Protein AF-A0A9D9CV82-F1 (afdb_monomer_lite)

pLDDT: mean 88.64, std 10.29, range [50.56, 96.62]

Foldseek 3Di:
DPPCVPDPPPPDPPPVVVVVVDDLVNVLVCLVPDPPLVVLCVVCVLLQHRHSQLVSLLSQQVVQVVVCVVVVHDLQLDFTRQHDADCDTPAQAFNDFFPRSRACPVNLRVVLSSVVSVPDPDCSLVVVVVVCVVPVVDDVVSRRQDVPNCVGRSND

Sequence (156 aa):
MDHFEKYDFPNLPPAWKALETVTIGSLASLYKECTDVISKKNVARSFNIPKYTYLESWLESMRILRNACAHHARLWNKRIQIPSIPDYLPLSWIRNKSSRPEKIYSHLCYIAYIQQTLRVASPLKKQLKDLLNRYPAICTYSMGFTPNWEQEALWL

Secondary structure (DSSP, 8-state):
-TTTTT-SSSSS--HHHHHHTS-HHHHHHHHHH---HHHHHHHHHHTT-S-HHHHHHHHHHHHHHHHHHHTT---TT---PPPP--S--SSS--SS--S-TTSHHHHHHHHHHHHHHTT---THHHHHHHHHHH-TTS-GGGGTPPTTGGGSTTT-

Radius of gyration: 18.05 Å; chains: 1; bounding box: 40×36×55 Å

Structure (mmCIF, N/CA/C/O backbone):
data_AF-A0A9D9CV82-F1
#
_entry.id   AF-A0A9D9CV82-F1
#
loop_
_atom_site.group_PDB
_atom_site.id
_atom_site.type_symbol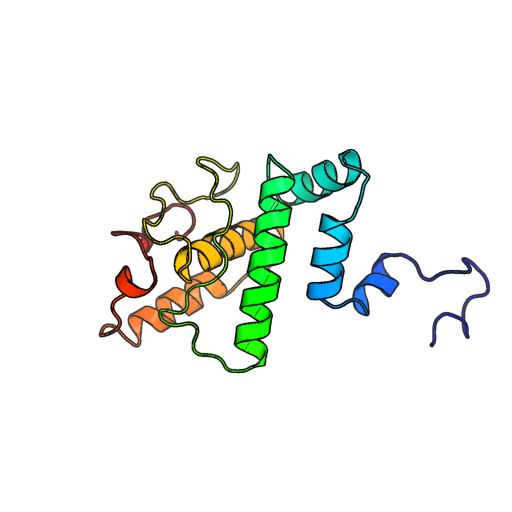
_atom_site.label_atom_id
_atom_site.label_alt_id
_atom_site.label_comp_id
_atom_site.label_asym_id
_atom_site.label_entity_id
_atom_site.label_seq_id
_atom_site.pdbx_PDB_ins_code
_atom_site.Cartn_x
_atom_site.Cartn_y
_atom_site.Cartn_z
_atom_site.occupancy
_atom_site.B_iso_or_equiv
_atom_site.auth_seq_id
_atom_site.auth_comp_id
_atom_site.auth_asym_id
_atom_site.auth_atom_id
_atom_site.pdbx_PDB_model_num
ATOM 1 N N . MET A 1 1 ? 5.167 -21.178 -24.371 1.00 52.69 1 MET A N 1
ATOM 2 C CA . MET A 1 1 ? 5.946 -21.773 -25.477 1.00 52.69 1 MET A CA 1
ATOM 3 C C . MET A 1 1 ? 5.416 -21.309 -26.838 1.00 52.69 1 MET A C 1
ATOM 5 O O . MET A 1 1 ? 6.212 -21.145 -27.743 1.00 52.69 1 MET A O 1
ATOM 9 N N . ASP A 1 2 ? 4.148 -20.906 -26.937 1.00 59.78 2 ASP A N 1
ATOM 10 C CA . ASP A 1 2 ? 3.429 -20.582 -28.187 1.00 59.78 2 ASP A CA 1
ATOM 11 C C . ASP A 1 2 ? 3.893 -19.349 -28.996 1.00 59.78 2 ASP A C 1
ATOM 13 O O . ASP A 1 2 ? 3.415 -19.131 -30.107 1.00 59.78 2 ASP A O 1
ATOM 17 N N . HIS A 1 3 ? 4.772 -18.485 -28.471 1.00 56.94 3 HIS A N 1
ATOM 18 C CA . HIS A 1 3 ? 5.230 -17.299 -29.217 1.00 56.94 3 HIS A CA 1
ATOM 19 C C . HIS A 1 3 ? 6.285 -17.654 -30.269 1.00 56.94 3 HIS A C 1
ATOM 21 O O . HIS A 1 3 ? 6.183 -17.199 -31.404 1.00 56.94 3 HIS A O 1
ATOM 27 N N . PHE A 1 4 ? 7.242 -18.506 -29.891 1.00 58.22 4 PHE A N 1
ATOM 28 C CA . PHE A 1 4 ? 8.337 -18.951 -30.755 1.00 58.22 4 PHE A CA 1
ATOM 29 C C . PHE A 1 4 ? 7.874 -19.914 -31.856 1.00 58.22 4 PHE A C 1
ATOM 31 O O . PHE A 1 4 ? 8.592 -20.121 -32.821 1.00 58.22 4 PHE A O 1
ATOM 38 N N . GLU A 1 5 ? 6.668 -20.475 -31.736 1.00 60.38 5 GLU A N 1
ATOM 39 C CA . GLU A 1 5 ? 6.062 -21.323 -32.771 1.00 60.38 5 GLU A CA 1
ATOM 40 C C . GLU A 1 5 ? 5.287 -20.527 -33.835 1.00 60.38 5 GLU A C 1
ATOM 42 O O . GLU A 1 5 ? 4.957 -21.073 -34.884 1.00 60.38 5 GLU A O 1
ATOM 47 N N . LYS A 1 6 ? 4.955 -19.251 -33.577 1.00 59.59 6 LYS A N 1
ATOM 48 C CA . LYS A 1 6 ? 4.078 -18.441 -34.450 1.00 59.59 6 LYS A CA 1
ATOM 49 C C . LYS A 1 6 ? 4.710 -17.169 -35.010 1.00 59.59 6 LYS A C 1
ATOM 51 O O . LYS A 1 6 ? 4.113 -16.571 -35.901 1.00 59.59 6 LYS A O 1
ATOM 56 N N . TYR A 1 7 ? 5.845 -16.717 -34.482 1.00 57.81 7 TYR A N 1
ATOM 57 C CA . TYR A 1 7 ? 6.448 -15.441 -34.867 1.00 57.81 7 TYR A CA 1
ATOM 58 C C . TYR A 1 7 ? 7.966 -15.572 -35.006 1.00 57.81 7 TYR A C 1
ATOM 60 O O . TYR A 1 7 ? 8.649 -15.839 -34.022 1.00 57.81 7 TYR A O 1
ATOM 68 N N . ASP A 1 8 ? 8.480 -15.300 -36.208 1.00 61.34 8 ASP A N 1
ATOM 69 C CA . ASP A 1 8 ? 9.923 -15.245 -36.497 1.00 61.34 8 ASP A CA 1
ATOM 70 C C . ASP A 1 8 ? 10.546 -13.875 -36.148 1.00 61.34 8 ASP A C 1
ATOM 72 O O . ASP A 1 8 ? 11.768 -13.724 -36.105 1.00 61.34 8 ASP A O 1
ATOM 76 N N . PHE A 1 9 ? 9.717 -12.849 -35.893 1.00 50.56 9 PHE A N 1
ATOM 77 C CA . PHE A 1 9 ? 10.167 -11.511 -35.500 1.00 50.56 9 PHE A CA 1
ATOM 78 C C . PHE A 1 9 ? 9.093 -10.739 -34.701 1.00 50.56 9 PHE A C 1
ATOM 80 O O . PHE A 1 9 ? 7.925 -10.750 -35.099 1.00 50.56 9 PHE A O 1
ATOM 87 N N . PRO A 1 10 ? 9.452 -9.994 -33.632 1.00 58.84 10 PRO A N 1
ATOM 88 C CA . PRO A 1 10 ? 10.754 -9.960 -32.959 1.00 58.84 10 PRO A CA 1
ATOM 89 C C . PRO A 1 10 ? 11.075 -11.281 -32.244 1.00 58.84 10 PRO A C 1
ATOM 91 O O . PRO A 1 10 ? 10.182 -11.979 -31.784 1.00 58.84 10 PRO A O 1
ATOM 94 N N . ASN A 1 11 ? 12.369 -11.585 -32.110 1.00 66.69 11 ASN A N 1
ATOM 95 C CA . ASN A 1 11 ? 12.879 -12.841 -31.536 1.00 66.69 11 ASN A CA 1
ATOM 96 C C . ASN A 1 11 ? 12.590 -13.008 -30.026 1.00 66.69 11 ASN A C 1
ATOM 98 O O . ASN A 1 11 ? 12.944 -14.008 -29.414 1.00 66.69 11 ASN A O 1
ATOM 102 N N . LEU A 1 12 ? 11.991 -12.002 -29.390 1.00 70.81 12 LEU A N 1
ATOM 103 C CA . LEU A 1 12 ? 11.539 -12.052 -28.008 1.00 70.81 12 LEU A CA 1
ATOM 104 C C . LEU A 1 12 ? 10.101 -11.543 -27.944 1.00 70.81 12 LEU A C 1
ATOM 106 O O . LEU A 1 12 ? 9.778 -10.554 -28.615 1.00 70.81 12 LEU A O 1
ATOM 110 N N . PRO A 1 13 ? 9.252 -12.152 -27.095 1.00 74.19 13 PRO A N 1
ATOM 111 C CA . PRO A 1 13 ? 7.912 -11.644 -26.886 1.00 74.19 13 PRO A CA 1
ATOM 112 C C . PRO A 1 13 ? 7.980 -10.205 -26.367 1.00 74.19 13 PRO A C 1
ATOM 114 O O . PRO A 1 13 ? 8.873 -9.864 -25.584 1.00 74.19 13 PRO A O 1
ATOM 117 N N . PRO A 1 14 ? 7.027 -9.346 -26.762 1.00 77.81 14 PRO A N 1
ATOM 118 C CA . PRO A 1 14 ? 6.965 -7.993 -26.241 1.00 77.81 14 PRO A CA 1
ATOM 119 C C . PRO A 1 14 ? 6.843 -8.029 -24.714 1.00 77.81 14 PRO A C 1
ATOM 121 O O . PRO A 1 14 ? 6.208 -8.926 -24.153 1.00 77.81 14 PRO A O 1
ATOM 124 N N . ALA A 1 15 ? 7.427 -7.032 -24.043 1.00 75.31 15 ALA A N 1
ATOM 125 C CA . ALA A 1 15 ? 7.568 -7.020 -22.586 1.00 75.31 15 ALA A CA 1
ATOM 126 C C . ALA A 1 15 ? 6.249 -7.294 -21.842 1.00 75.31 15 ALA A C 1
ATOM 128 O O . ALA A 1 15 ? 6.250 -8.016 -20.853 1.00 75.31 15 ALA A O 1
ATOM 129 N N . TRP A 1 16 ? 5.116 -6.794 -22.343 1.00 75.38 16 TRP A N 1
ATOM 130 C CA . TRP A 1 16 ? 3.800 -7.027 -21.743 1.00 75.38 16 TRP A CA 1
ATOM 131 C C . TRP A 1 16 ? 3.382 -8.507 -21.731 1.00 75.38 16 TRP A C 1
ATOM 133 O O . TRP A 1 16 ? 2.845 -8.955 -20.726 1.00 75.38 16 TRP A O 1
ATOM 143 N N . LYS A 1 17 ? 3.701 -9.290 -22.774 1.00 73.38 17 LYS A N 1
ATOM 144 C CA . LYS A 1 17 ? 3.444 -10.744 -22.803 1.00 73.38 17 LYS A CA 1
ATOM 145 C C . LYS A 1 17 ? 4.370 -11.499 -21.861 1.00 73.38 17 LYS A C 1
ATOM 147 O O . LYS A 1 17 ? 3.957 -12.453 -21.215 1.00 73.38 17 LYS A O 1
ATOM 152 N N . ALA A 1 18 ? 5.632 -11.081 -21.776 1.00 76.19 18 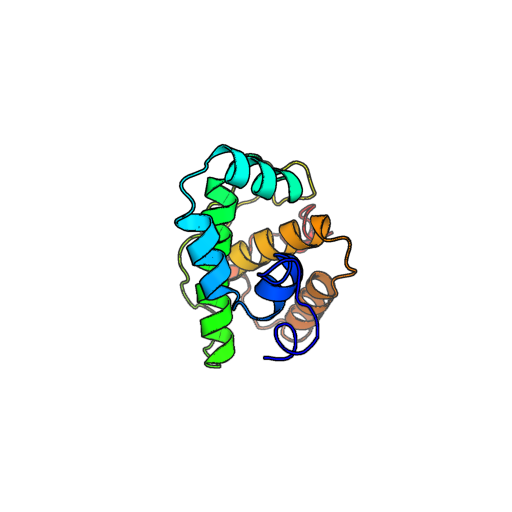ALA A N 1
ATOM 153 C CA . ALA A 1 18 ? 6.559 -11.676 -20.821 1.00 76.19 18 ALA A CA 1
ATOM 154 C C . ALA A 1 18 ? 6.079 -11.420 -19.383 1.00 76.19 18 ALA A C 1
ATOM 156 O O . ALA A 1 18 ? 6.027 -12.350 -18.582 1.00 76.19 18 ALA A O 1
ATOM 157 N N . LEU A 1 19 ? 5.641 -10.190 -19.087 1.00 79.25 19 LEU A N 1
ATOM 158 C CA . LEU A 1 19 ? 5.129 -9.777 -17.777 1.00 79.25 19 LEU A CA 1
ATOM 159 C C . LEU A 1 19 ? 3.912 -10.588 -17.308 1.00 79.25 19 LEU A C 1
ATOM 161 O O . LEU A 1 19 ? 3.784 -10.794 -16.106 1.00 79.25 19 LEU A O 1
ATOM 165 N N . GLU A 1 20 ? 3.074 -11.110 -18.211 1.00 76.75 20 GLU A N 1
ATOM 166 C CA . GLU A 1 20 ? 1.944 -11.989 -17.848 1.00 76.75 20 GLU A CA 1
ATOM 167 C C . GLU A 1 20 ? 2.388 -13.284 -17.151 1.00 76.75 20 GLU A C 1
ATOM 169 O O . GLU A 1 20 ? 1.651 -13.843 -16.341 1.00 76.75 20 GLU A O 1
ATOM 174 N N . THR A 1 21 ? 3.608 -13.750 -17.428 1.00 76.50 21 THR A N 1
ATOM 175 C CA . THR A 1 21 ? 4.169 -14.978 -16.838 1.00 76.50 21 THR A CA 1
ATOM 176 C C . THR A 1 21 ? 4.972 -14.723 -15.559 1.00 76.50 21 THR A C 1
ATOM 178 O O . THR A 1 21 ? 5.344 -15.662 -14.852 1.00 76.50 21 THR A O 1
ATOM 181 N N . VAL A 1 22 ? 5.248 -13.455 -15.238 1.00 81.81 22 VAL A N 1
ATOM 182 C CA . VAL A 1 22 ? 6.115 -13.063 -14.124 1.00 81.81 22 VAL A CA 1
ATOM 183 C C . VAL A 1 22 ? 5.299 -12.947 -12.837 1.00 81.81 22 VAL A C 1
ATOM 185 O O . VAL A 1 22 ? 4.264 -12.288 -12.775 1.00 81.81 22 VAL A O 1
ATOM 188 N N . THR A 1 23 ? 5.787 -13.557 -11.754 1.00 85.62 23 THR A N 1
ATOM 189 C CA . THR A 1 23 ? 5.130 -13.440 -10.444 1.00 85.62 23 THR A CA 1
ATOM 190 C C . THR A 1 23 ? 5.282 -12.031 -9.859 1.00 85.62 23 THR A C 1
ATOM 192 O O . THR A 1 23 ? 6.278 -11.349 -10.098 1.00 85.62 23 THR A O 1
ATOM 195 N N . ILE A 1 24 ? 4.361 -11.616 -8.981 1.00 83.50 24 ILE A N 1
ATOM 196 C CA . ILE A 1 24 ? 4.478 -10.344 -8.235 1.00 83.50 24 ILE A CA 1
ATOM 197 C C . ILE A 1 24 ? 5.813 -10.252 -7.472 1.00 83.50 24 ILE A C 1
ATOM 199 O O . ILE A 1 24 ? 6.397 -9.176 -7.374 1.00 83.50 24 ILE A O 1
ATOM 203 N N . GLY A 1 25 ? 6.321 -11.374 -6.950 1.00 86.44 25 GLY A N 1
ATOM 204 C CA . GLY A 1 25 ? 7.614 -11.405 -6.265 1.00 86.44 25 GLY A CA 1
ATOM 205 C C . GLY A 1 25 ? 8.775 -11.089 -7.204 1.00 86.44 25 GLY A C 1
ATOM 206 O O . GLY A 1 25 ? 9.611 -10.252 -6.881 1.00 86.44 25 GLY A O 1
ATOM 207 N N . SER A 1 26 ? 8.777 -11.697 -8.388 1.00 88.38 26 SER A N 1
ATOM 208 C CA . SER A 1 26 ? 9.764 -11.424 -9.434 1.00 88.38 26 SER A CA 1
ATOM 209 C C . SER A 1 26 ? 9.685 -9.974 -9.930 1.00 88.38 26 SER A C 1
ATOM 211 O O . SER A 1 26 ? 10.725 -9.365 -10.151 1.00 88.38 26 SER A O 1
ATOM 213 N N . LEU A 1 27 ? 8.483 -9.389 -10.031 1.00 88.94 27 LEU A N 1
ATOM 214 C CA . LEU A 1 27 ? 8.299 -7.967 -10.359 1.00 88.94 27 LEU A CA 1
ATOM 215 C C . LEU A 1 27 ? 8.886 -7.037 -9.295 1.00 88.94 27 LEU A C 1
ATOM 217 O O . LEU A 1 27 ? 9.569 -6.071 -9.633 1.00 88.94 27 LEU A O 1
ATOM 221 N N . ALA A 1 28 ? 8.641 -7.329 -8.016 1.00 90.62 28 ALA A N 1
ATOM 222 C CA . ALA A 1 28 ? 9.195 -6.549 -6.913 1.00 90.62 28 ALA A CA 1
ATOM 223 C C . ALA A 1 28 ? 10.733 -6.593 -6.923 1.00 90.62 28 ALA A C 1
ATOM 225 O O . ALA A 1 28 ? 11.375 -5.548 -6.811 1.00 90.62 28 ALA A O 1
ATOM 226 N N . SER A 1 29 ? 11.318 -7.778 -7.133 1.00 90.88 29 SER A N 1
ATOM 227 C CA . SER A 1 29 ? 12.767 -7.943 -7.288 1.00 90.88 29 SER A CA 1
ATOM 228 C C . SER A 1 29 ? 13.299 -7.203 -8.513 1.00 90.88 29 SER A C 1
ATOM 230 O O . SER A 1 29 ? 14.247 -6.440 -8.381 1.00 90.88 29 SER A O 1
ATOM 232 N N . LEU A 1 30 ? 12.668 -7.347 -9.681 1.00 91.25 30 LEU A N 1
ATOM 233 C CA . LEU A 1 30 ? 13.086 -6.662 -10.907 1.00 91.25 30 LEU A CA 1
ATOM 234 C C . LEU A 1 30 ? 13.112 -5.141 -10.721 1.00 91.25 30 LEU A C 1
ATOM 236 O O . LEU A 1 30 ? 14.084 -4.487 -11.085 1.00 91.25 30 LEU A O 1
ATOM 240 N N . TYR A 1 31 ? 12.059 -4.575 -10.132 1.00 92.44 31 TYR A N 1
ATOM 241 C CA . TYR A 1 31 ? 11.980 -3.139 -9.888 1.00 92.44 31 TYR A CA 1
ATOM 242 C C . TYR A 1 31 ? 13.042 -2.662 -8.886 1.00 92.44 31 TYR A C 1
ATOM 244 O O . TYR A 1 31 ? 13.674 -1.624 -9.095 1.00 92.44 31 TYR A O 1
ATOM 252 N N . LYS A 1 32 ? 13.270 -3.427 -7.813 1.00 91.75 32 LYS A N 1
ATOM 253 C CA . LYS A 1 32 ? 14.278 -3.117 -6.794 1.00 91.75 32 LYS A CA 1
ATOM 254 C C . LYS A 1 32 ? 15.697 -3.165 -7.365 1.00 91.75 32 LYS A C 1
ATOM 256 O O . LYS A 1 32 ? 16.427 -2.190 -7.217 1.00 91.75 32 LYS A O 1
ATOM 261 N N . GLU A 1 33 ? 16.050 -4.246 -8.053 1.00 92.56 33 GLU A N 1
ATOM 262 C CA . GLU A 1 33 ? 17.399 -4.483 -8.586 1.00 92.56 33 GLU A CA 1
ATOM 263 C C . GLU A 1 33 ? 17.677 -3.716 -9.893 1.00 92.56 33 GLU A C 1
ATOM 265 O O . GLU A 1 33 ? 18.813 -3.665 -10.361 1.00 92.56 33 GLU A O 1
ATOM 270 N N . CYS A 1 34 ? 16.662 -3.081 -10.491 1.00 91.38 34 CYS A N 1
ATOM 271 C CA . CYS A 1 34 ? 16.854 -2.209 -11.644 1.00 91.38 34 CYS A CA 1
ATOM 272 C C . CYS A 1 34 ? 17.793 -1.042 -11.283 1.00 91.38 34 CYS A C 1
ATOM 274 O O . CYS A 1 34 ? 17.527 -0.250 -10.373 1.00 91.38 34 CYS A O 1
ATOM 276 N N . THR A 1 35 ? 18.901 -0.940 -12.019 1.00 92.19 35 THR A N 1
ATOM 277 C CA . THR A 1 35 ? 19.926 0.096 -11.834 1.00 92.19 35 THR A CA 1
ATOM 278 C C . THR A 1 35 ? 19.530 1.430 -12.465 1.00 92.19 35 THR A C 1
ATOM 280 O O . THR A 1 35 ? 20.023 2.478 -12.048 1.00 92.19 35 THR A O 1
ATOM 283 N N . ASP A 1 36 ? 18.602 1.421 -13.428 1.00 93.75 36 ASP A N 1
ATOM 284 C CA . ASP A 1 36 ? 18.109 2.639 -14.062 1.00 93.75 36 ASP A CA 1
ATOM 285 C C . ASP A 1 36 ? 17.105 3.383 -13.166 1.00 93.75 36 ASP A C 1
ATOM 287 O O . ASP A 1 36 ? 15.890 3.150 -13.150 1.00 93.75 36 ASP A O 1
ATOM 291 N N . VAL A 1 37 ? 17.641 4.356 -12.433 1.00 93.69 37 VAL A N 1
ATOM 292 C CA . VAL A 1 37 ? 16.879 5.246 -11.555 1.00 93.69 37 VAL A CA 1
ATOM 293 C C . VAL A 1 37 ? 15.859 6.090 -12.329 1.00 93.69 37 VAL A C 1
ATOM 295 O O . VAL A 1 37 ? 14.824 6.450 -11.761 1.00 93.69 37 VAL A O 1
ATOM 298 N N . ILE A 1 38 ? 16.112 6.424 -13.601 1.00 95.00 38 ILE A N 1
ATOM 299 C CA . ILE A 1 38 ? 15.184 7.234 -14.404 1.00 95.00 38 ILE A CA 1
ATOM 300 C C . ILE A 1 38 ? 13.920 6.423 -14.682 1.00 95.00 38 ILE A C 1
ATOM 302 O O . ILE A 1 38 ? 12.820 6.893 -14.378 1.00 95.00 38 ILE A O 1
ATOM 306 N N . SER A 1 39 ? 14.065 5.181 -15.149 1.00 93.88 39 SER A N 1
ATOM 307 C CA . SER A 1 39 ? 12.931 4.271 -15.342 1.00 93.88 39 SER A CA 1
ATOM 308 C C . SER A 1 39 ? 12.149 4.037 -14.052 1.00 93.88 39 SER A C 1
ATOM 310 O O . SER A 1 39 ? 10.922 4.148 -14.049 1.00 93.88 39 SER A O 1
ATOM 312 N N . LYS A 1 40 ? 12.827 3.822 -12.917 1.00 94.88 40 LYS A N 1
ATOM 313 C CA . LYS A 1 40 ? 12.152 3.646 -11.617 1.00 94.88 40 LYS A CA 1
ATOM 314 C C . LYS A 1 40 ? 11.342 4.870 -11.213 1.00 94.88 40 LYS A C 1
ATOM 316 O O . LYS A 1 40 ? 10.194 4.751 -10.791 1.00 94.88 40 LYS A O 1
ATOM 321 N N . LYS A 1 41 ? 11.903 6.069 -11.396 1.00 96.00 41 LYS A N 1
ATOM 322 C CA . LYS A 1 41 ? 11.172 7.325 -11.174 1.00 96.00 41 LYS A CA 1
ATOM 323 C C . LYS A 1 41 ? 9.960 7.440 -12.094 1.00 96.00 41 LYS A C 1
ATOM 325 O O . LYS A 1 41 ? 8.912 7.876 -11.627 1.00 96.00 41 LYS A O 1
ATOM 330 N N . ASN A 1 42 ? 10.078 7.052 -13.361 1.00 95.94 42 ASN A N 1
ATOM 331 C CA . ASN A 1 42 ? 8.972 7.120 -14.316 1.00 95.94 42 ASN A CA 1
ATOM 332 C C . ASN A 1 42 ? 7.828 6.175 -13.930 1.00 95.94 42 ASN A C 1
ATOM 334 O O . ASN A 1 42 ? 6.676 6.603 -13.903 1.00 95.94 42 ASN A O 1
ATOM 338 N N . VAL A 1 43 ? 8.143 4.940 -13.533 1.00 94.75 43 VAL A N 1
ATOM 339 C CA . VAL A 1 43 ? 7.147 3.984 -13.023 1.00 94.75 43 VAL A CA 1
ATOM 340 C C . VAL A 1 43 ? 6.517 4.490 -11.721 1.00 94.75 43 VAL A C 1
ATOM 342 O O . VAL A 1 43 ? 5.303 4.479 -11.578 1.00 94.75 43 VAL A O 1
ATOM 345 N N . ALA A 1 44 ? 7.292 5.011 -10.768 1.00 95.56 44 ALA A N 1
ATOM 346 C CA . ALA A 1 44 ? 6.715 5.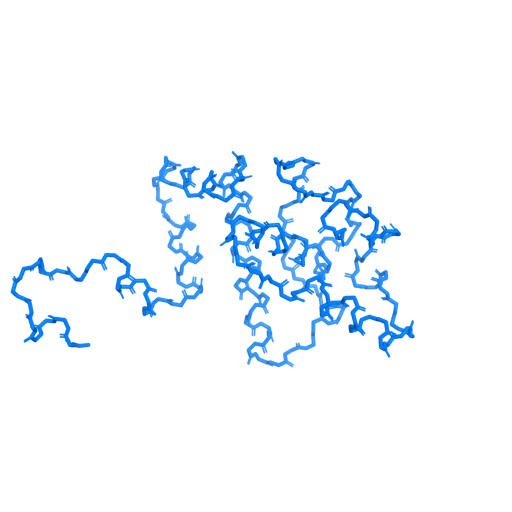581 -9.546 1.00 95.56 44 ALA A CA 1
ATOM 347 C C . ALA A 1 44 ? 5.764 6.755 -9.840 1.00 95.56 44 ALA A C 1
ATOM 349 O O . ALA A 1 44 ? 4.666 6.837 -9.283 1.00 95.56 44 ALA A O 1
ATOM 350 N N . ARG A 1 45 ? 6.146 7.630 -10.775 1.00 95.75 45 ARG A N 1
ATOM 351 C CA . ARG A 1 45 ? 5.318 8.757 -11.218 1.00 95.75 45 ARG A CA 1
ATOM 352 C C . ARG A 1 45 ? 4.035 8.312 -11.905 1.00 95.75 45 ARG A C 1
ATOM 354 O O . ARG A 1 45 ? 3.020 8.967 -11.693 1.00 95.75 45 ARG A O 1
ATOM 361 N N . SER A 1 46 ? 4.033 7.198 -12.644 1.00 94.38 46 SER A N 1
ATOM 362 C CA . SER A 1 46 ? 2.793 6.673 -13.231 1.00 94.38 46 SER A CA 1
ATOM 363 C C . SER A 1 46 ? 1.773 6.255 -12.170 1.00 94.38 46 SER A C 1
ATOM 365 O O . SER A 1 46 ? 0.590 6.217 -12.473 1.00 94.38 46 SER A O 1
ATOM 367 N N . PHE A 1 47 ? 2.207 5.996 -10.930 1.00 94.31 47 PHE A N 1
ATOM 368 C CA . PHE A 1 47 ? 1.342 5.748 -9.771 1.00 94.31 47 PHE A CA 1
ATOM 369 C C . PHE A 1 47 ? 1.045 6.998 -8.926 1.00 94.31 47 PHE A C 1
ATOM 371 O O . PHE A 1 47 ? 0.466 6.871 -7.849 1.00 94.31 47 PHE A O 1
ATOM 378 N N . ASN A 1 48 ? 1.424 8.197 -9.384 1.00 95.62 48 ASN A N 1
ATOM 379 C CA . ASN A 1 48 ? 1.396 9.442 -8.607 1.00 95.62 48 ASN A CA 1
ATOM 380 C C . ASN A 1 48 ? 2.238 9.364 -7.321 1.00 95.62 48 ASN A C 1
ATOM 382 O O . ASN A 1 48 ? 1.866 9.922 -6.291 1.00 95.62 48 ASN A O 1
ATOM 386 N N . ILE A 1 49 ? 3.367 8.650 -7.350 1.00 96.19 49 ILE A N 1
ATOM 387 C CA . ILE A 1 49 ? 4.271 8.513 -6.204 1.00 96.19 49 ILE A CA 1
ATOM 388 C C . ILE A 1 49 ? 5.515 9.384 -6.452 1.00 96.19 49 ILE A C 1
ATOM 390 O O . ILE A 1 49 ? 6.223 9.175 -7.438 1.00 96.19 49 ILE A O 1
ATOM 394 N N . PRO A 1 50 ? 5.832 10.351 -5.568 1.00 93.62 50 PRO A N 1
ATOM 395 C CA . PRO A 1 50 ? 6.896 11.327 -5.819 1.00 93.62 50 PRO A CA 1
ATOM 396 C C . PRO A 1 50 ? 8.311 10.739 -5.720 1.00 93.62 50 PRO A C 1
ATOM 398 O O . PRO A 1 50 ? 9.226 11.213 -6.394 1.00 93.62 50 PRO A O 1
ATOM 401 N N . LYS A 1 51 ? 8.512 9.711 -4.883 1.00 95.19 51 LYS A N 1
ATOM 402 C CA . LYS A 1 51 ? 9.811 9.054 -4.677 1.00 95.19 51 LYS A CA 1
ATOM 403 C C . LYS A 1 51 ? 9.716 7.577 -5.031 1.00 95.19 51 LYS A C 1
ATOM 405 O O . LYS A 1 51 ? 8.879 6.862 -4.487 1.00 95.19 51 LYS A O 1
ATOM 410 N N . TYR A 1 52 ? 10.622 7.108 -5.888 1.00 95.12 52 TYR A N 1
ATOM 411 C CA . TYR A 1 52 ? 10.643 5.710 -6.324 1.00 95.12 52 TYR A CA 1
ATOM 412 C C . TYR A 1 52 ? 10.873 4.725 -5.168 1.00 95.12 52 TYR A C 1
ATOM 414 O O . TYR A 1 52 ? 10.333 3.623 -5.206 1.00 95.12 52 TYR A O 1
ATOM 422 N N . THR A 1 53 ? 11.585 5.150 -4.119 1.00 95.12 53 THR A N 1
ATOM 423 C CA . THR A 1 53 ? 11.853 4.361 -2.906 1.00 95.12 53 THR A CA 1
ATOM 424 C C . THR A 1 53 ? 10.591 4.034 -2.104 1.00 95.12 53 THR A C 1
ATOM 426 O O . THR A 1 53 ? 10.532 3.002 -1.439 1.00 95.12 53 THR A O 1
ATOM 429 N N . TYR A 1 54 ? 9.542 4.862 -2.192 1.00 96.12 54 TYR A N 1
ATOM 430 C CA . TYR A 1 54 ? 8.241 4.527 -1.607 1.00 96.12 54 TYR A CA 1
ATOM 431 C C . TYR A 1 54 ? 7.611 3.342 -2.332 1.00 96.12 54 TYR A C 1
ATOM 433 O O . TYR A 1 54 ? 7.180 2.396 -1.681 1.00 96.12 54 TYR A O 1
ATOM 441 N N . LEU A 1 55 ? 7.636 3.351 -3.669 1.00 95.88 55 LEU A N 1
ATOM 442 C CA . LEU A 1 55 ? 7.118 2.238 -4.458 1.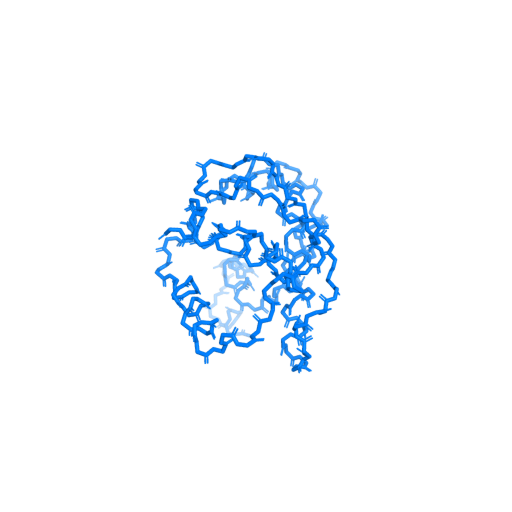00 95.88 55 LEU A CA 1
ATOM 443 C C . LEU A 1 55 ? 7.931 0.953 -4.234 1.00 95.88 55 LEU A C 1
ATOM 445 O O . LEU A 1 55 ? 7.335 -0.109 -4.098 1.00 95.88 55 LEU A O 1
ATOM 449 N N . GLU A 1 56 ? 9.262 1.033 -4.120 1.00 94.88 56 GLU A N 1
ATOM 450 C CA . GLU A 1 56 ? 10.098 -0.130 -3.765 1.00 94.88 56 GLU A CA 1
ATOM 451 C C . GLU A 1 56 ? 9.683 -0.735 -2.424 1.00 94.88 56 GLU A C 1
ATOM 453 O O . GLU A 1 56 ? 9.450 -1.940 -2.320 1.00 94.88 56 GLU A O 1
ATOM 458 N N . SER A 1 57 ? 9.556 0.116 -1.402 1.00 95.56 57 SER A N 1
ATOM 459 C CA . SER A 1 57 ? 9.140 -0.296 -0.064 1.00 95.56 57 SER A CA 1
ATOM 460 C C . SER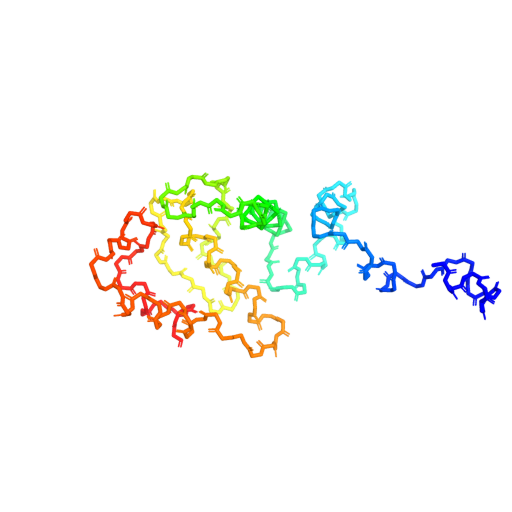 A 1 57 ? 7.752 -0.940 -0.081 1.00 95.56 57 SER A C 1
ATOM 462 O O . SER A 1 57 ? 7.543 -1.954 0.580 1.00 95.56 57 SER A O 1
ATOM 464 N N . TRP A 1 58 ? 6.814 -0.393 -0.857 1.00 96.00 58 TRP A N 1
ATOM 465 C CA . TRP A 1 58 ? 5.460 -0.930 -0.974 1.00 96.00 58 TRP A CA 1
ATOM 466 C C . TRP A 1 58 ? 5.417 -2.257 -1.726 1.00 96.00 58 TRP A C 1
ATOM 468 O O . TRP A 1 58 ? 4.728 -3.169 -1.281 1.00 96.00 58 TRP A O 1
ATOM 478 N N . LEU A 1 59 ? 6.162 -2.398 -2.826 1.00 94.81 59 LEU A N 1
ATOM 479 C CA . LEU A 1 59 ? 6.261 -3.654 -3.577 1.00 94.81 59 LEU A CA 1
ATOM 480 C C . LEU A 1 59 ? 6.816 -4.784 -2.710 1.00 94.81 59 LEU A C 1
ATOM 482 O O . LEU A 1 59 ? 6.275 -5.891 -2.722 1.00 94.81 59 LEU A O 1
ATOM 486 N N . GLU A 1 60 ? 7.832 -4.493 -1.902 1.00 93.19 60 GLU A N 1
ATOM 487 C CA . GLU A 1 60 ? 8.403 -5.483 -0.995 1.00 93.19 60 GLU A CA 1
ATOM 488 C C . GLU A 1 60 ? 7.427 -5.875 0.127 1.00 93.19 60 GLU A C 1
ATOM 490 O O . GLU A 1 60 ? 7.187 -7.063 0.367 1.00 93.19 60 GLU A O 1
ATOM 495 N N . SER A 1 61 ? 6.771 -4.898 0.762 1.00 93.75 61 SER A N 1
ATOM 496 C CA . SER A 1 61 ? 5.728 -5.175 1.755 1.00 93.75 61 SER A CA 1
ATOM 497 C C . SER A 1 61 ? 4.542 -5.947 1.151 1.00 93.75 61 SER A C 1
ATOM 499 O O . SER A 1 61 ? 4.004 -6.845 1.805 1.00 93.75 61 SER A O 1
ATOM 501 N N . MET A 1 62 ? 4.152 -5.666 -0.101 1.00 93.19 62 MET A N 1
ATOM 502 C CA . MET A 1 62 ? 3.103 -6.407 -0.818 1.00 93.19 62 MET A CA 1
ATOM 503 C C . MET A 1 62 ? 3.501 -7.850 -1.091 1.00 93.19 62 MET A C 1
ATOM 505 O O . MET A 1 62 ? 2.680 -8.747 -0.904 1.00 93.19 62 MET A O 1
ATOM 509 N N . ARG A 1 63 ? 4.752 -8.093 -1.495 1.00 92.25 63 ARG A N 1
ATOM 510 C CA . ARG A 1 63 ? 5.286 -9.445 -1.695 1.00 92.25 63 ARG A CA 1
ATOM 511 C C . ARG A 1 63 ? 5.136 -10.280 -0.423 1.00 92.25 63 ARG A C 1
ATOM 513 O O . ARG A 1 63 ? 4.606 -11.391 -0.475 1.00 92.25 63 ARG A O 1
ATOM 520 N N . ILE A 1 64 ? 5.536 -9.728 0.726 1.00 91.38 64 ILE A N 1
ATOM 521 C CA . ILE A 1 64 ? 5.427 -10.400 2.031 1.00 91.38 64 ILE A CA 1
ATOM 522 C C . ILE A 1 64 ? 3.959 -10.633 2.407 1.00 91.38 64 ILE A C 1
ATOM 524 O O . ILE A 1 64 ? 3.591 -11.743 2.801 1.00 91.38 64 ILE A O 1
ATOM 528 N N . LEU A 1 65 ? 3.111 -9.611 2.260 1.00 92.12 65 LEU A N 1
ATOM 529 C CA . LEU A 1 65 ? 1.685 -9.699 2.571 1.00 92.12 65 LEU A CA 1
ATOM 530 C C . LEU A 1 65 ? 0.981 -10.760 1.712 1.00 92.12 65 LEU A C 1
ATOM 532 O O . LEU A 1 65 ? 0.298 -11.629 2.250 1.00 92.12 65 LEU A O 1
ATOM 536 N N . ARG A 1 66 ? 1.195 -10.748 0.391 1.00 91.44 66 ARG A N 1
ATOM 537 C CA . ARG A 1 66 ? 0.621 -11.727 -0.543 1.00 91.44 66 ARG A CA 1
ATOM 538 C C . ARG A 1 66 ? 1.069 -13.144 -0.212 1.00 91.44 66 ARG A C 1
ATOM 540 O O . ARG A 1 66 ? 0.253 -14.060 -0.264 1.00 91.44 66 ARG A O 1
ATOM 547 N N . ASN A 1 67 ? 2.341 -13.338 0.134 1.00 89.88 67 ASN A N 1
ATOM 548 C CA . ASN A 1 67 ? 2.843 -14.653 0.525 1.00 89.88 67 ASN A CA 1
ATOM 549 C C . ASN A 1 67 ? 2.189 -15.131 1.825 1.00 89.88 67 ASN A C 1
ATOM 551 O O . ASN A 1 67 ? 1.779 -16.285 1.909 1.00 89.88 67 ASN A O 1
ATOM 555 N N . ALA A 1 68 ? 1.999 -14.247 2.809 1.00 90.50 68 ALA A N 1
ATOM 556 C CA . ALA A 1 68 ? 1.246 -14.588 4.013 1.00 90.50 68 ALA A CA 1
ATOM 557 C C . ALA A 1 68 ? -0.189 -15.040 3.683 1.00 90.50 68 ALA A C 1
ATOM 559 O O . ALA A 1 68 ? -0.631 -16.049 4.228 1.00 90.50 68 ALA A O 1
ATOM 560 N N . CYS A 1 69 ? -0.882 -14.358 2.763 1.00 89.69 69 CYS A N 1
ATOM 561 C CA . CYS A 1 69 ? -2.210 -14.772 2.299 1.00 89.69 69 CYS A CA 1
ATOM 562 C C . CYS A 1 69 ? -2.192 -16.143 1.607 1.00 89.69 69 CYS A C 1
ATOM 564 O O . CYS A 1 69 ? -3.043 -16.978 1.895 1.00 89.69 69 CYS A O 1
ATOM 566 N N . ALA A 1 70 ? -1.222 -16.384 0.720 1.00 88.50 70 ALA A N 1
ATOM 567 C CA . ALA A 1 70 ? -1.100 -17.640 -0.026 1.00 88.50 70 ALA A CA 1
ATOM 568 C C . ALA A 1 70 ? -0.810 -18.850 0.879 1.00 88.50 70 ALA A C 1
ATOM 570 O O . ALA A 1 70 ? -1.207 -19.964 0.565 1.00 88.50 70 ALA A O 1
ATOM 571 N N . HIS A 1 71 ? -0.156 -18.624 2.019 1.00 89.00 71 HIS A N 1
ATOM 572 C CA . HIS A 1 71 ? 0.066 -19.639 3.050 1.00 89.00 71 HIS A CA 1
ATOM 573 C C . HIS A 1 71 ? -1.032 -19.660 4.126 1.00 89.00 71 HIS A C 1
ATOM 575 O O . HIS A 1 71 ? -0.817 -20.213 5.202 1.00 89.00 71 HIS A O 1
ATOM 581 N N . HIS A 1 72 ? -2.186 -19.026 3.876 1.00 85.31 72 HIS A N 1
ATOM 582 C CA . HIS A 1 72 ? -3.319 -18.939 4.808 1.00 85.31 72 HIS A CA 1
ATOM 583 C C . HIS A 1 72 ? -2.938 -18.431 6.209 1.00 85.31 72 HIS A C 1
ATOM 585 O O . HIS A 1 72 ? -3.579 -18.751 7.212 1.00 85.31 72 HIS A O 1
ATOM 591 N N . ALA A 1 73 ? -1.885 -17.618 6.301 1.00 87.88 73 ALA A N 1
ATOM 592 C CA . ALA A 1 73 ? -1.428 -17.098 7.573 1.00 87.88 73 ALA A CA 1
ATOM 593 C C . ALA A 1 73 ? -2.404 -16.038 8.095 1.00 87.88 73 ALA A C 1
ATOM 595 O O . ALA A 1 73 ? -2.889 -15.176 7.359 1.00 87.88 73 ALA A O 1
ATOM 596 N N . ARG A 1 74 ? -2.619 -16.034 9.412 1.00 86.19 74 ARG A N 1
ATOM 597 C CA . ARG A 1 74 ? -3.389 -14.984 10.080 1.00 86.19 74 ARG A CA 1
ATOM 598 C C . ARG A 1 74 ? -2.707 -13.626 9.877 1.00 86.19 74 ARG A C 1
ATOM 600 O O . ARG A 1 74 ? -1.576 -13.427 10.315 1.00 86.19 74 ARG A O 1
ATOM 607 N N . LEU A 1 75 ? -3.407 -12.685 9.243 1.00 87.44 75 LEU A N 1
ATOM 608 C CA . LEU A 1 75 ? -2.938 -11.300 9.072 1.00 87.44 75 LEU A CA 1
ATOM 609 C C . LEU A 1 75 ? -3.234 -10.426 10.291 1.00 87.44 75 LEU A C 1
ATOM 611 O O . LEU A 1 75 ? -2.517 -9.468 10.577 1.00 87.44 75 LEU A O 1
ATOM 615 N N . TRP A 1 76 ? -4.284 -10.775 11.031 1.00 83.00 76 TRP A N 1
ATOM 616 C CA . TRP A 1 76 ? -4.642 -10.105 12.270 1.00 83.00 76 TRP A CA 1
ATOM 617 C C . TRP A 1 76 ? -3.461 -10.090 13.241 1.00 83.00 76 TRP A C 1
ATOM 619 O O . TRP A 1 76 ? -2.939 -11.143 13.607 1.00 83.00 76 TRP A O 1
ATOM 629 N N . ASN A 1 77 ? -3.086 -8.896 13.704 1.00 82.25 77 ASN A N 1
ATOM 630 C CA . ASN A 1 77 ? -1.988 -8.659 14.647 1.00 82.25 77 ASN A CA 1
ATOM 631 C C . ASN A 1 77 ? -0.603 -9.157 14.172 1.00 82.25 77 ASN A C 1
ATOM 633 O O . ASN A 1 77 ? 0.368 -9.073 14.929 1.00 82.25 77 ASN A O 1
ATOM 637 N N . LYS A 1 78 ? -0.472 -9.607 12.917 1.00 87.69 78 LYS A N 1
ATOM 638 C CA . LYS A 1 78 ? 0.815 -9.969 12.324 1.00 87.69 78 LYS A CA 1
ATOM 639 C C . LYS A 1 78 ? 1.653 -8.710 12.128 1.00 87.69 78 LYS A C 1
ATOM 641 O O . LYS A 1 78 ? 1.130 -7.662 11.755 1.00 87.69 78 LYS A O 1
ATOM 646 N N . ARG A 1 79 ? 2.946 -8.813 12.426 1.00 92.25 79 ARG A N 1
ATOM 647 C CA . ARG A 1 79 ? 3.925 -7.775 12.099 1.00 92.25 79 ARG A CA 1
ATOM 648 C C . ARG A 1 79 ? 4.489 -8.086 10.717 1.00 92.25 79 ARG A C 1
ATOM 650 O O . ARG A 1 79 ? 4.936 -9.206 10.477 1.00 92.25 79 ARG A O 1
ATOM 657 N N . ILE A 1 80 ? 4.411 -7.118 9.821 1.00 92.06 80 ILE A N 1
ATOM 658 C CA . ILE A 1 80 ? 4.937 -7.159 8.457 1.00 92.06 80 ILE A CA 1
ATOM 659 C C . ILE A 1 80 ? 6.028 -6.086 8.365 1.00 92.06 80 ILE A C 1
ATOM 661 O O . ILE A 1 80 ? 6.052 -5.158 9.174 1.00 92.06 80 ILE A O 1
ATOM 665 N N . GLN A 1 81 ? 6.954 -6.217 7.417 1.00 92.19 81 GLN A N 1
ATOM 666 C CA . GLN A 1 81 ? 7.957 -5.187 7.159 1.00 92.19 81 GLN A CA 1
ATOM 667 C C . GLN A 1 81 ? 7.303 -3.807 7.028 1.00 92.19 81 GLN A C 1
ATOM 669 O O . GLN A 1 81 ? 6.372 -3.630 6.242 1.00 92.19 81 GLN A O 1
ATOM 674 N N . ILE A 1 82 ? 7.823 -2.845 7.793 1.00 93.62 82 ILE A N 1
ATOM 675 C CA . ILE A 1 82 ? 7.298 -1.483 7.861 1.00 93.62 82 ILE A CA 1
ATOM 676 C C . ILE A 1 82 ? 7.367 -0.848 6.463 1.00 93.62 82 ILE A C 1
ATOM 678 O O . ILE A 1 82 ? 8.469 -0.681 5.931 1.00 93.62 82 ILE A O 1
ATOM 682 N N . PRO A 1 83 ? 6.221 -0.487 5.859 1.00 94.44 83 PRO A N 1
ATOM 683 C CA . PRO A 1 83 ? 6.211 0.246 4.610 1.00 94.44 83 PRO A CA 1
ATOM 684 C C . PRO A 1 83 ? 6.589 1.707 4.867 1.00 94.44 83 PRO A C 1
ATOM 686 O O . PRO A 1 83 ? 6.282 2.282 5.913 1.00 94.44 83 PRO A O 1
ATOM 689 N N . SER A 1 84 ? 7.208 2.344 3.880 1.00 95.25 84 SER A N 1
ATOM 690 C CA . SER A 1 84 ? 7.428 3.789 3.904 1.00 95.25 84 SER A CA 1
ATOM 691 C C . SER A 1 84 ? 6.086 4.517 3.815 1.00 95.25 84 SER A C 1
ATOM 693 O O . SER A 1 84 ? 5.342 4.297 2.866 1.00 95.25 84 SER A O 1
ATOM 695 N N . ILE A 1 85 ? 5.766 5.394 4.770 1.00 94.56 85 ILE A N 1
ATOM 696 C CA . ILE A 1 85 ? 4.501 6.151 4.795 1.00 94.56 85 ILE A CA 1
ATOM 697 C C . ILE A 1 85 ? 4.787 7.643 4.556 1.00 94.56 85 ILE A C 1
ATOM 699 O O . ILE A 1 85 ? 5.247 8.329 5.479 1.00 94.56 85 ILE A O 1
ATOM 703 N N . PRO A 1 86 ? 4.529 8.163 3.340 1.00 93.62 86 PRO A N 1
ATOM 704 C CA . PRO A 1 86 ? 4.701 9.580 3.027 1.00 93.62 86 PRO A CA 1
ATOM 705 C C . PRO A 1 86 ? 3.780 10.466 3.873 1.00 93.62 86 PRO A C 1
ATOM 707 O O . PRO A 1 86 ? 2.679 10.053 4.235 1.00 93.62 86 PRO A O 1
ATOM 710 N N . ASP A 1 87 ? 4.223 11.688 4.175 1.00 91.94 87 ASP A N 1
ATOM 711 C CA . ASP A 1 87 ? 3.380 12.715 4.815 1.00 91.94 87 ASP A CA 1
ATOM 712 C C . ASP A 1 87 ? 2.287 13.228 3.881 1.00 91.94 87 ASP A C 1
ATOM 714 O O . ASP A 1 87 ? 1.191 13.563 4.315 1.00 91.94 87 ASP A O 1
ATOM 718 N N . TYR A 1 88 ? 2.593 13.272 2.587 1.00 92.88 88 TYR A N 1
ATOM 719 C CA . TYR A 1 88 ? 1.706 13.787 1.564 1.00 92.88 88 TYR A CA 1
ATOM 720 C C . TYR A 1 88 ? 1.857 12.981 0.277 1.00 92.88 88 TYR A C 1
ATOM 722 O O . TYR A 1 88 ? 2.967 12.588 -0.102 1.00 92.88 88 TYR A O 1
ATOM 730 N N . LEU A 1 89 ? 0.731 12.778 -0.401 1.00 95.25 89 LEU A N 1
ATOM 731 C CA . LEU A 1 89 ? 0.656 12.239 -1.748 1.00 95.25 89 LEU A CA 1
ATOM 732 C C . LEU A 1 89 ? -0.356 13.051 -2.579 1.00 95.25 89 LEU A C 1
ATOM 734 O O . LEU A 1 89 ? -1.288 13.606 -2.002 1.00 95.25 89 LEU A O 1
ATOM 738 N N . PRO A 1 90 ? -0.187 13.122 -3.914 1.00 94.44 90 PRO A N 1
ATOM 739 C CA . PRO A 1 90 ? -1.069 13.894 -4.794 1.00 94.44 90 PRO A CA 1
ATOM 740 C C . PRO A 1 90 ? -2.545 13.467 -4.800 1.00 94.44 90 PRO A C 1
ATOM 742 O O . PRO A 1 90 ? -3.413 14.316 -4.978 1.00 94.44 90 PRO A O 1
ATOM 745 N N . LEU A 1 91 ? -2.836 12.168 -4.656 1.00 94.31 91 LEU A N 1
ATOM 746 C CA . LEU A 1 91 ? -4.214 11.656 -4.584 1.00 94.31 91 LEU A CA 1
ATOM 747 C C . LEU A 1 91 ? -4.694 11.557 -3.130 1.00 94.31 91 LEU A C 1
ATOM 749 O O . LEU A 1 91 ? -3.931 11.816 -2.199 1.00 94.31 91 LEU A O 1
ATOM 753 N N . SER A 1 92 ? -5.947 11.133 -2.926 1.00 94.88 92 SER A N 1
ATOM 754 C CA . SER A 1 92 ? -6.510 10.962 -1.586 1.00 94.88 92 SER A CA 1
ATOM 755 C C . SER A 1 92 ? -5.608 10.086 -0.721 1.00 94.88 92 SER A C 1
ATOM 757 O O . SER A 1 92 ? -5.336 8.929 -1.050 1.00 94.88 92 SER A O 1
ATOM 759 N N . TRP A 1 93 ? -5.152 10.648 0.395 1.00 95.88 93 TRP A N 1
ATOM 760 C CA . TRP A 1 93 ? -4.206 10.021 1.309 1.00 95.88 93 TRP A CA 1
ATOM 761 C C . TRP A 1 93 ? -4.634 10.215 2.760 1.00 95.88 93 TRP A C 1
ATOM 763 O O . TRP A 1 93 ? -5.507 11.027 3.064 1.00 95.88 93 TRP A O 1
ATOM 773 N N . ILE A 1 94 ? -4.036 9.427 3.649 1.00 96.12 94 ILE A N 1
ATOM 774 C CA . ILE A 1 94 ? -4.246 9.550 5.090 1.00 96.12 94 ILE A CA 1
ATOM 775 C C . ILE A 1 94 ? -3.468 10.746 5.638 1.00 96.12 94 ILE A C 1
ATOM 777 O O . ILE A 1 94 ? -2.320 10.979 5.259 1.00 96.12 94 ILE A O 1
ATOM 781 N N . ARG A 1 95 ? -4.072 11.470 6.577 1.00 94.00 95 ARG A N 1
ATOM 782 C CA . ARG A 1 95 ? -3.405 12.510 7.360 1.00 94.00 95 ARG A CA 1
ATOM 783 C C . ARG A 1 95 ? -2.800 11.929 8.632 1.00 94.00 95 ARG A C 1
ATOM 785 O O . ARG A 1 95 ? -1.654 12.230 8.962 1.00 94.00 95 ARG A O 1
ATOM 792 N N . ASN A 1 96 ? -3.547 11.077 9.336 1.00 93.25 96 ASN A N 1
ATOM 793 C CA . ASN A 1 96 ? -3.069 10.459 10.566 1.00 93.25 96 ASN A CA 1
ATOM 794 C C . ASN A 1 96 ? -2.327 9.157 10.258 1.00 93.25 96 ASN A C 1
ATOM 796 O O . ASN A 1 96 ? -2.902 8.173 9.786 1.00 93.25 96 ASN A O 1
ATOM 800 N N . LYS A 1 97 ? -1.025 9.138 10.551 1.00 93.38 97 LYS A N 1
ATOM 801 C CA . LYS A 1 97 ? -0.207 7.931 10.412 1.00 93.38 97 LYS A CA 1
ATOM 802 C C . LYS A 1 97 ? -0.443 6.995 11.592 1.00 93.38 97 LYS A C 1
ATOM 804 O O . LYS A 1 97 ? -0.582 7.426 12.733 1.00 93.38 97 LYS A O 1
ATOM 809 N N . SER A 1 98 ? -0.438 5.695 11.313 1.00 93.62 98 SER A N 1
ATOM 810 C CA . SER A 1 98 ? -0.459 4.682 12.364 1.00 93.62 98 SER A CA 1
ATOM 811 C C . SER A 1 98 ? 0.793 4.774 13.233 1.00 93.62 98 SER A C 1
ATOM 813 O O . SER A 1 98 ? 1.902 4.866 12.709 1.00 93.62 98 SER A O 1
ATOM 815 N N . SER A 1 99 ? 0.632 4.639 14.549 1.00 93.62 99 SER A N 1
ATOM 816 C CA . SER A 1 99 ? 1.747 4.395 15.473 1.00 93.62 99 SER A CA 1
ATOM 817 C C . SER A 1 99 ? 2.321 2.975 15.359 1.00 93.62 99 SER A C 1
ATOM 819 O O . SER A 1 99 ? 3.339 2.673 15.977 1.00 93.62 99 SER A O 1
ATOM 821 N N . ARG A 1 100 ? 1.669 2.095 14.584 1.00 93.88 100 ARG A N 1
ATOM 822 C CA . ARG A 1 100 ? 2.041 0.690 14.370 1.00 93.88 100 ARG A CA 1
ATOM 823 C C . ARG A 1 100 ? 2.081 0.361 12.874 1.00 93.88 100 ARG A C 1
ATOM 825 O O . ARG A 1 100 ? 1.249 -0.417 12.389 1.00 93.88 100 ARG A O 1
ATOM 832 N N . PRO A 1 101 ? 3.002 0.972 12.109 1.00 94.00 101 PRO A N 1
ATOM 833 C CA . PRO A 1 101 ? 3.029 0.831 10.658 1.00 94.00 101 PRO A CA 1
ATOM 834 C C . PRO A 1 101 ? 3.368 -0.591 10.182 1.00 94.00 101 PRO A C 1
ATOM 836 O O . PRO A 1 101 ? 3.102 -0.940 9.035 1.00 94.00 101 PRO A O 1
ATOM 839 N N . GLU A 1 102 ? 3.892 -1.450 11.060 1.00 94.69 102 GLU A N 1
ATOM 840 C CA . GLU A 1 102 ? 4.104 -2.876 10.803 1.00 94.69 102 GLU A CA 1
ATOM 841 C C . GLU A 1 102 ? 2.798 -3.686 10.734 1.00 94.69 102 GLU A C 1
ATOM 843 O O . GLU A 1 102 ? 2.816 -4.863 10.369 1.00 94.69 102 GLU A O 1
ATOM 848 N N . LYS A 1 103 ? 1.660 -3.099 11.124 1.00 95.00 103 LYS A N 1
ATOM 849 C CA . LYS A 1 103 ? 0.350 -3.760 11.114 1.00 95.00 103 LYS A CA 1
ATOM 850 C C . LYS A 1 103 ? -0.369 -3.572 9.780 1.00 95.00 103 LYS A C 1
ATOM 852 O O . LYS A 1 103 ? 0.003 -2.760 8.932 1.00 95.00 103 LYS A O 1
ATOM 857 N N . ILE A 1 104 ? -1.439 -4.343 9.600 1.00 95.06 104 ILE A N 1
ATOM 858 C CA . ILE A 1 104 ? -2.163 -4.441 8.330 1.00 95.06 104 ILE A CA 1
ATOM 859 C C . ILE A 1 104 ? -2.734 -3.100 7.845 1.00 95.06 104 ILE A C 1
ATOM 861 O O . ILE A 1 104 ? -2.775 -2.883 6.640 1.00 95.06 104 ILE A O 1
ATOM 865 N N . TYR A 1 105 ? -3.109 -2.175 8.737 1.00 95.62 105 TYR A N 1
ATOM 866 C CA . TYR A 1 105 ? -3.710 -0.897 8.336 1.00 95.62 105 TYR A CA 1
ATOM 867 C C . TYR A 1 105 ? -2.821 -0.083 7.386 1.00 95.62 105 TYR A C 1
ATOM 869 O O . TYR A 1 105 ? -3.251 0.266 6.292 1.00 95.62 105 TYR A O 1
ATOM 877 N N . SER A 1 106 ? -1.552 0.139 7.740 1.00 95.88 106 SER A N 1
ATOM 878 C CA . SER A 1 106 ? -0.611 0.869 6.879 1.00 95.88 106 SER A CA 1
ATOM 879 C C . SER A 1 106 ? -0.400 0.199 5.521 1.00 95.88 106 SER A C 1
ATOM 881 O O . SER A 1 106 ? -0.150 0.888 4.533 1.00 95.88 106 SER A O 1
ATOM 883 N N . HIS A 1 107 ? -0.556 -1.125 5.461 1.00 95.81 107 HIS A N 1
ATOM 884 C CA . HIS A 1 107 ? -0.483 -1.881 4.218 1.00 95.81 107 HIS A CA 1
ATOM 885 C C . HIS A 1 107 ? -1.726 -1.673 3.354 1.00 95.81 107 HIS A C 1
ATOM 887 O O . HIS A 1 107 ? -1.620 -1.416 2.159 1.00 95.81 107 HIS A O 1
ATOM 893 N N . LEU A 1 108 ? -2.907 -1.707 3.973 1.00 95.69 108 LEU A N 1
ATOM 894 C CA . LEU A 1 108 ? -4.170 -1.402 3.307 1.00 95.69 108 LEU A CA 1
ATOM 895 C C . LEU A 1 108 ? -4.190 0.032 2.765 1.00 95.69 108 LEU A C 1
ATOM 897 O O . LEU A 1 108 ? -4.719 0.248 1.679 1.00 95.69 108 LEU A O 1
ATOM 901 N N . CYS A 1 109 ? -3.569 0.989 3.465 1.00 95.88 109 CYS A N 1
ATOM 902 C CA . CYS A 1 109 ? -3.529 2.382 3.027 1.00 95.88 109 CYS A CA 1
ATOM 903 C C . CYS A 1 109 ? -2.809 2.559 1.684 1.00 95.88 109 CYS A C 1
ATOM 905 O O . CYS A 1 109 ? -3.383 3.113 0.746 1.00 95.88 109 CYS A O 1
ATOM 907 N N . TYR A 1 110 ? -1.571 2.072 1.544 1.00 95.25 110 TYR A N 1
ATOM 908 C CA . TYR A 1 110 ? -0.866 2.237 0.269 1.00 95.25 110 TYR A CA 1
ATOM 909 C C . TYR A 1 110 ? -1.489 1.384 -0.851 1.00 95.25 110 TYR A C 1
ATOM 911 O O . TYR A 1 110 ? -1.477 1.806 -2.005 1.00 95.25 110 TYR A O 1
ATOM 919 N N . ILE A 1 111 ? -2.084 0.222 -0.537 1.00 94.62 111 ILE A N 1
ATOM 920 C CA . ILE A 1 111 ? -2.814 -0.590 -1.528 1.00 94.62 111 ILE A CA 1
ATOM 921 C C . ILE A 1 111 ? -4.019 0.195 -2.053 1.00 94.62 111 ILE A C 1
ATOM 923 O O . ILE A 1 111 ? -4.193 0.314 -3.266 1.00 94.62 111 ILE A O 1
ATOM 927 N N . ALA A 1 112 ? -4.820 0.778 -1.156 1.00 94.19 112 ALA A N 1
ATOM 928 C CA . ALA A 1 112 ? -5.954 1.617 -1.527 1.00 94.19 112 ALA A CA 1
ATOM 929 C C . ALA A 1 112 ? -5.514 2.861 -2.319 1.00 94.19 112 ALA A C 1
ATOM 931 O O . ALA A 1 112 ? -6.225 3.287 -3.226 1.00 94.19 112 ALA A O 1
ATOM 932 N N . TYR A 1 113 ? -4.332 3.419 -2.034 1.00 94.56 113 TYR A N 1
ATOM 933 C CA . TYR A 1 113 ? -3.758 4.512 -2.821 1.00 94.56 113 TYR A CA 1
ATOM 934 C C . TYR A 1 113 ? -3.400 4.088 -4.248 1.00 94.56 113 TYR A C 1
ATOM 936 O O . TYR A 1 113 ? -3.866 4.708 -5.199 1.00 94.56 113 TYR A O 1
ATOM 944 N N . ILE A 1 114 ? -2.636 3.002 -4.419 1.00 93.06 114 ILE A N 1
ATOM 945 C CA . ILE A 1 114 ? -2.260 2.486 -5.748 1.00 93.06 114 ILE A CA 1
ATOM 946 C C . ILE A 1 114 ? -3.510 2.190 -6.590 1.00 93.06 114 ILE A C 1
ATOM 948 O O . ILE A 1 114 ? -3.538 2.488 -7.785 1.00 93.06 114 ILE A O 1
ATOM 952 N N . GLN A 1 115 ? -4.563 1.651 -5.969 1.00 91.88 115 GLN A N 1
ATOM 953 C CA . GLN A 1 115 ? -5.825 1.351 -6.646 1.00 91.88 115 GLN A CA 1
ATOM 954 C C . GLN A 1 115 ? -6.510 2.585 -7.247 1.00 91.88 115 GLN A C 1
ATOM 956 O O . GLN A 1 115 ? -7.143 2.455 -8.293 1.00 91.88 115 GLN A O 1
ATOM 961 N N . GLN A 1 116 ? -6.349 3.776 -6.655 1.00 91.25 116 GLN A N 1
ATOM 962 C CA . GLN A 1 116 ? -6.881 5.015 -7.239 1.00 91.25 116 GLN A CA 1
ATOM 963 C C . GLN A 1 116 ? -6.251 5.302 -8.606 1.00 91.25 116 GLN A C 1
ATOM 965 O O . GLN A 1 116 ? -6.937 5.734 -9.532 1.00 91.25 116 GLN A O 1
ATOM 970 N N . THR A 1 117 ? -4.957 5.012 -8.761 1.00 87.06 117 THR A N 1
ATOM 971 C CA . THR A 1 117 ? -4.240 5.250 -10.017 1.00 87.06 117 THR A CA 1
ATOM 972 C C . THR A 1 117 ? -4.589 4.226 -11.097 1.00 87.06 117 THR A C 1
ATOM 974 O O . THR A 1 117 ? -4.600 4.559 -12.279 1.00 87.06 117 THR A O 1
ATOM 977 N N . LEU A 1 118 ? -4.934 2.995 -10.707 1.00 84.19 118 LEU A N 1
ATOM 978 C CA . LEU A 1 118 ? -5.295 1.936 -11.653 1.00 84.19 118 LEU A CA 1
ATOM 979 C C . LEU A 1 118 ? -6.642 2.177 -12.356 1.00 84.19 118 LEU A C 1
ATOM 981 O O . LEU A 1 118 ? -6.940 1.477 -13.317 1.00 84.19 118 LEU A O 1
ATOM 985 N N . ARG A 1 119 ? -7.454 3.147 -11.901 1.00 72.00 119 ARG A N 1
ATOM 986 C CA . ARG A 1 119 ? -8.800 3.460 -12.434 1.00 72.00 119 ARG A CA 1
ATOM 987 C C . ARG A 1 119 ? -9.741 2.247 -12.529 1.00 72.00 119 ARG A C 1
ATOM 989 O O . ARG A 1 119 ? -10.755 2.298 -13.218 1.00 72.00 119 ARG A O 1
ATOM 996 N N . VAL A 1 120 ? -9.433 1.166 -11.816 1.00 70.19 120 VAL A N 1
ATOM 997 C CA . VAL A 1 120 ? -10.294 -0.009 -11.688 1.00 70.19 120 VAL A CA 1
ATOM 998 C C . VAL A 1 120 ? -11.204 0.220 -10.492 1.00 70.19 120 VAL A C 1
ATOM 1000 O O . VAL A 1 120 ? -10.728 0.558 -9.406 1.00 70.19 120 VAL A O 1
ATOM 1003 N N . ALA A 1 121 ? -12.509 0.020 -10.675 1.00 71.25 121 ALA A N 1
ATOM 1004 C CA . ALA A 1 121 ? -13.457 0.027 -9.570 1.00 71.25 121 ALA A CA 1
ATOM 1005 C C . ALA A 1 121 ? -13.062 -1.067 -8.566 1.00 71.25 121 ALA A C 1
ATOM 1007 O O . ALA A 1 121 ? -13.255 -2.257 -8.809 1.00 71.25 121 ALA A O 1
ATOM 1008 N N . SER A 1 122 ? -12.455 -0.663 -7.451 1.00 76.25 122 SER A N 1
ATOM 1009 C CA . SER A 1 122 ? -12.008 -1.589 -6.420 1.00 76.25 122 SER A CA 1
ATOM 1010 C C . SER A 1 122 ? -13.079 -1.725 -5.342 1.00 76.25 122 SER A C 1
ATOM 1012 O O . SER A 1 122 ? -13.401 -0.736 -4.674 1.00 76.25 122 SER A O 1
ATOM 1014 N N . PRO A 1 123 ? -13.595 -2.939 -5.087 1.00 86.81 123 PRO A N 1
ATOM 1015 C CA . PRO A 1 123 ? -14.504 -3.167 -3.976 1.00 86.81 123 PRO A CA 1
ATOM 1016 C C . PRO A 1 123 ? -13.784 -3.131 -2.619 1.00 86.81 123 PRO A C 1
ATOM 1018 O O . PRO A 1 123 ? -14.459 -3.237 -1.600 1.00 86.81 123 PRO A O 1
ATOM 1021 N N . LEU A 1 124 ? -12.451 -2.958 -2.571 1.00 90.00 124 LEU A N 1
ATOM 1022 C CA . LEU A 1 124 ? -11.645 -3.075 -1.350 1.00 90.00 124 LEU A CA 1
ATOM 1023 C C . LEU A 1 124 ? -12.154 -2.188 -0.211 1.00 90.00 124 LEU A C 1
ATOM 1025 O O . LEU A 1 124 ? -12.350 -2.689 0.892 1.00 90.00 124 LEU A O 1
ATOM 1029 N N . LYS A 1 125 ? -12.377 -0.887 -0.460 1.00 91.81 125 LYS A N 1
ATOM 1030 C CA . LYS A 1 125 ? -12.830 0.041 0.593 1.00 91.81 125 LYS A CA 1
ATOM 1031 C C . LYS A 1 125 ? -14.162 -0.421 1.187 1.00 91.81 125 LYS A C 1
ATOM 1033 O O . LYS A 1 125 ? -14.303 -0.492 2.404 1.00 91.81 125 LYS A O 1
ATOM 1038 N N . LYS A 1 126 ? -15.116 -0.767 0.316 1.00 92.25 126 LYS A N 1
ATOM 1039 C CA . LYS A 1 126 ? -16.445 -1.241 0.710 1.00 92.25 126 LYS A CA 1
ATOM 1040 C C . LYS A 1 126 ? -16.356 -2.569 1.463 1.00 92.25 126 LYS A C 1
ATOM 1042 O O . LYS A 1 126 ? -16.854 -2.663 2.573 1.00 92.25 126 LYS A O 1
ATOM 1047 N N . GLN A 1 127 ? -15.653 -3.556 0.911 1.00 94.31 127 GLN A N 1
ATOM 1048 C CA . GLN A 1 127 ? -15.471 -4.874 1.526 1.00 94.31 127 GLN A CA 1
ATOM 1049 C C . GLN A 1 127 ? -14.774 -4.795 2.884 1.00 94.31 127 GLN A C 1
ATOM 1051 O O . GLN A 1 127 ? -15.138 -5.537 3.790 1.00 94.31 127 GLN A O 1
ATOM 105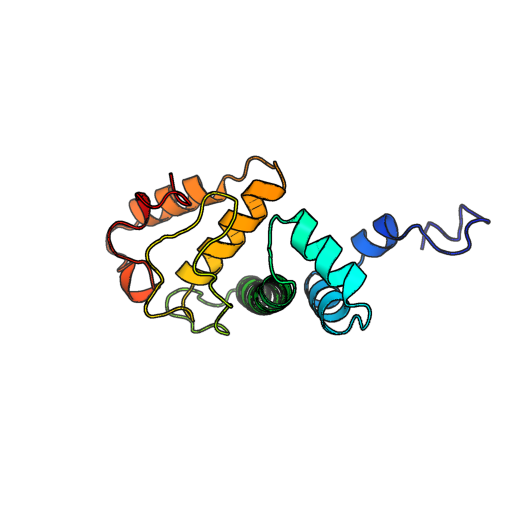6 N N . LEU A 1 128 ? -13.796 -3.899 3.043 1.00 94.00 128 LEU A N 1
ATOM 1057 C CA . LEU A 1 128 ? -13.132 -3.678 4.323 1.00 94.00 128 LEU A CA 1
ATOM 1058 C C . LEU A 1 128 ? -14.109 -3.116 5.362 1.00 94.00 128 LEU A C 1
ATOM 1060 O O . LEU A 1 128 ? -14.183 -3.656 6.463 1.00 94.00 128 LEU A O 1
ATOM 1064 N N . LYS A 1 129 ? -14.871 -2.071 5.009 1.00 94.12 129 LYS A N 1
ATOM 1065 C CA . LYS A 1 129 ? -15.892 -1.488 5.895 1.00 94.12 129 LYS A CA 1
ATOM 1066 C C . LYS A 1 129 ? -16.962 -2.521 6.257 1.00 94.12 129 LYS A C 1
ATOM 1068 O O . LYS A 1 129 ? -17.227 -2.734 7.434 1.00 94.12 129 LYS A O 1
ATOM 1073 N N . ASP A 1 130 ? -17.496 -3.235 5.268 1.00 95.31 130 ASP A N 1
ATOM 1074 C CA . ASP A 1 130 ? -18.495 -4.291 5.467 1.00 95.31 130 ASP A CA 1
ATOM 1075 C C . ASP A 1 130 ? -17.963 -5.415 6.376 1.00 95.31 130 ASP A C 1
ATOM 1077 O O . ASP A 1 130 ? -18.685 -5.912 7.242 1.00 95.31 130 ASP A O 1
ATOM 1081 N N . LEU A 1 131 ? -16.692 -5.805 6.217 1.00 94.12 131 LEU A N 1
ATOM 1082 C CA . LEU A 1 131 ? -16.046 -6.824 7.045 1.00 94.12 131 LEU A CA 1
ATOM 1083 C C . LEU A 1 131 ? -15.902 -6.370 8.501 1.00 94.12 131 LEU A C 1
ATOM 1085 O O . LEU A 1 131 ? -16.200 -7.143 9.407 1.00 94.12 131 LEU A O 1
ATOM 1089 N N . LEU A 1 132 ? -15.449 -5.138 8.734 1.00 93.62 132 LEU A N 1
ATOM 1090 C CA . LEU A 1 132 ? -15.284 -4.606 10.088 1.00 93.62 132 LEU A CA 1
ATOM 1091 C C . LEU A 1 132 ? -16.640 -4.387 10.772 1.00 93.62 132 LEU A C 1
ATOM 1093 O O . LEU A 1 132 ? -16.797 -4.761 11.932 1.00 93.62 132 LEU A O 1
ATOM 1097 N N . ASN A 1 133 ? -17.641 -3.903 10.032 1.00 94.38 133 ASN A N 1
ATOM 1098 C CA . ASN A 1 133 ? -19.012 -3.745 10.522 1.00 94.38 133 ASN A CA 1
ATOM 1099 C C . ASN A 1 133 ? -19.671 -5.083 10.871 1.00 94.38 133 ASN A C 1
ATOM 1101 O O . ASN A 1 133 ? -20.431 -5.164 11.833 1.00 94.38 133 ASN A O 1
ATOM 1105 N N . ARG A 1 134 ? -19.364 -6.152 10.125 1.00 96.62 134 ARG A N 1
ATOM 1106 C CA . ARG A 1 134 ? -19.850 -7.508 10.429 1.00 96.62 134 ARG A CA 1
ATOM 1107 C C . ARG A 1 134 ? -19.293 -8.052 11.746 1.00 96.62 134 ARG A C 1
ATOM 1109 O O . ARG A 1 134 ? -19.928 -8.897 12.369 1.00 96.62 134 ARG A O 1
ATOM 1116 N N . TYR A 1 135 ? -18.122 -7.586 12.167 1.00 93.56 135 TYR A N 1
ATOM 1117 C CA . TYR A 1 135 ? -17.426 -8.096 13.342 1.00 93.56 135 TYR A CA 1
ATOM 1118 C C . TYR A 1 135 ? -17.004 -6.948 14.282 1.00 93.56 135 TYR A C 1
ATOM 1120 O O . TYR A 1 135 ? -15.811 -6.712 14.476 1.00 93.56 135 TYR A O 1
ATOM 1128 N N . PRO A 1 136 ? -17.959 -6.254 14.929 1.00 91.94 136 PRO A N 1
ATOM 1129 C CA . PRO A 1 136 ? -17.682 -5.054 15.729 1.00 91.94 136 PRO A CA 1
ATOM 1130 C C . PRO A 1 136 ? -16.865 -5.332 17.001 1.00 91.94 136 PRO A C 1
ATOM 1132 O O . PRO A 1 136 ? -16.233 -4.431 17.542 1.00 91.94 136 PRO A O 1
ATOM 1135 N N . ALA A 1 137 ? -16.822 -6.586 17.466 1.00 91.50 137 ALA A N 1
ATOM 1136 C CA . ALA A 1 137 ? -15.976 -7.006 18.587 1.00 91.50 137 ALA A CA 1
ATOM 1137 C C . ALA A 1 137 ? -14.466 -6.930 18.270 1.00 91.50 137 ALA A C 1
ATOM 1139 O O . ALA A 1 137 ? -13.621 -7.085 19.155 1.00 91.50 137 ALA A O 1
ATOM 1140 N N . ILE A 1 138 ? -14.103 -6.721 17.001 1.00 87.75 138 ILE A N 1
ATOM 1141 C CA . ILE A 1 138 ? -12.720 -6.629 16.557 1.00 87.75 138 ILE A CA 1
ATOM 1142 C C . ILE A 1 138 ? -12.110 -5.285 16.957 1.00 87.75 138 ILE A C 1
ATOM 1144 O O . ILE A 1 138 ? -12.493 -4.226 16.471 1.00 87.75 138 ILE A O 1
ATOM 1148 N N . CYS A 1 139 ? -11.055 -5.333 17.770 1.00 89.88 139 CYS A N 1
ATOM 1149 C CA . CYS A 1 139 ? -10.270 -4.148 18.100 1.00 89.88 139 CYS A CA 1
ATOM 1150 C C . CYS A 1 139 ? -9.389 -3.714 16.911 1.00 89.88 139 CYS A C 1
ATOM 1152 O O . CYS A 1 139 ? -8.285 -4.230 16.702 1.00 89.88 139 CYS A O 1
ATOM 1154 N N . THR A 1 140 ? -9.859 -2.727 16.145 1.00 92.50 140 THR A N 1
ATOM 1155 C CA . THR A 1 140 ? -9.146 -2.136 14.996 1.00 92.50 140 THR A CA 1
ATOM 1156 C C . THR A 1 140 ? -7.825 -1.476 15.391 1.00 92.50 140 THR A C 1
ATOM 1158 O O . THR A 1 140 ? -6.846 -1.551 14.645 1.00 92.50 140 THR A O 1
ATOM 1161 N N . TYR A 1 141 ? -7.724 -0.945 16.611 1.00 92.25 141 TYR A N 1
ATOM 1162 C CA . TYR A 1 141 ? -6.476 -0.395 17.144 1.00 92.25 141 TYR A CA 1
ATOM 1163 C C . TYR A 1 141 ? -5.337 -1.433 17.191 1.00 92.25 141 TYR A C 1
ATOM 1165 O O . TYR A 1 141 ? -4.180 -1.128 16.881 1.00 92.25 141 TYR A O 1
ATOM 1173 N N . SER A 1 142 ? -5.647 -2.698 17.502 1.00 90.94 142 SER A N 1
ATOM 1174 C CA . SER A 1 142 ? -4.671 -3.803 17.473 1.00 90.94 142 SER A CA 1
ATOM 1175 C C . SER A 1 142 ? -4.182 -4.135 16.057 1.00 90.94 142 SER A C 1
ATOM 1177 O O . SER A 1 142 ? -3.103 -4.701 15.880 1.00 90.94 142 SER A O 1
ATOM 1179 N N . MET A 1 143 ? -4.952 -3.751 15.039 1.00 92.88 143 MET A N 1
ATOM 1180 C CA . MET A 1 143 ? -4.603 -3.865 13.621 1.00 92.88 143 MET A CA 1
ATOM 1181 C C . MET A 1 143 ? -3.901 -2.609 13.072 1.00 92.88 143 MET A C 1
ATOM 1183 O O . MET A 1 143 ? -3.593 -2.551 11.881 1.00 92.88 143 MET A O 1
ATOM 1187 N N . GLY A 1 144 ? -3.611 -1.633 13.938 1.00 94.12 144 GLY A N 1
ATOM 1188 C CA . GLY A 1 144 ? -2.901 -0.399 13.601 1.00 94.12 144 GLY A CA 1
ATOM 1189 C C . GLY A 1 144 ? -3.786 0.702 13.023 1.00 94.12 144 GLY A C 1
ATOM 1190 O O . GLY A 1 144 ? -3.245 1.696 12.547 1.00 94.12 144 GLY A O 1
ATOM 1191 N N . PHE A 1 145 ? -5.111 0.551 13.051 1.00 95.38 145 PHE A N 1
ATOM 1192 C CA . PHE A 1 145 ? -6.023 1.599 12.599 1.00 95.38 145 PHE A CA 1
ATOM 1193 C C . PHE A 1 145 ? -5.928 2.819 13.516 1.00 95.38 145 PHE A C 1
ATOM 1195 O O . PHE A 1 145 ? -5.769 2.690 14.734 1.00 95.38 145 PHE A O 1
ATOM 1202 N N . THR A 1 146 ? -6.032 4.001 12.919 1.00 95.38 146 THR A N 1
ATOM 1203 C CA . THR A 1 146 ? -6.097 5.269 13.644 1.00 95.38 146 THR A CA 1
ATOM 1204 C C . THR A 1 146 ? -7.535 5.574 14.076 1.00 95.38 146 THR A C 1
ATOM 1206 O O . THR A 1 146 ? -8.487 5.086 13.455 1.00 95.38 146 THR A O 1
ATOM 1209 N N . PRO A 1 147 ? -7.735 6.388 15.128 1.00 93.38 147 PRO A N 1
ATOM 1210 C CA . PRO A 1 147 ? -9.051 6.943 15.427 1.00 93.38 147 PRO A CA 1
ATOM 1211 C C . PRO A 1 147 ? -9.626 7.657 14.197 1.00 93.38 147 PRO A C 1
ATOM 1213 O O . PRO A 1 147 ? -8.885 8.320 13.474 1.00 93.38 147 PRO A O 1
ATOM 1216 N N . ASN A 1 148 ? -10.932 7.510 13.958 1.00 93.12 148 ASN A N 1
ATOM 1217 C CA . ASN A 1 148 ? -11.646 8.125 12.831 1.00 93.12 148 ASN A CA 1
ATOM 1218 C C . ASN A 1 148 ? -11.059 7.811 11.440 1.00 93.12 148 ASN A C 1
ATOM 1220 O O . ASN A 1 148 ? -11.258 8.585 10.507 1.00 93.12 148 ASN A O 1
ATOM 1224 N N . TRP A 1 149 ? -10.364 6.677 11.272 1.00 94.94 149 TRP A N 1
ATOM 1225 C CA . TRP A 1 149 ? -9.769 6.285 9.987 1.00 94.94 149 TRP A CA 1
ATOM 1226 C C . TRP A 1 149 ? -10.769 6.303 8.820 1.00 94.94 149 TRP A C 1
ATOM 1228 O O . TRP A 1 149 ? -10.393 6.634 7.705 1.00 94.94 149 TRP A O 1
ATOM 1238 N N . GLU A 1 150 ? -12.046 6.000 9.065 1.00 93.94 150 GLU A N 1
ATOM 1239 C CA . GLU A 1 150 ? -13.103 6.006 8.042 1.00 93.94 150 GLU A CA 1
ATOM 1240 C C . GLU A 1 150 ? -13.384 7.392 7.452 1.00 93.94 150 GLU A C 1
ATOM 1242 O O . GLU A 1 150 ? -13.932 7.479 6.355 1.00 93.94 150 GLU A O 1
ATOM 1247 N N . GLN A 1 151 ? -13.015 8.454 8.175 1.00 95.06 151 GLN A N 1
ATOM 1248 C CA . GLN A 1 151 ? -13.195 9.854 7.781 1.00 95.06 151 GLN A CA 1
ATOM 1249 C C . GLN A 1 151 ? -11.971 10.418 7.044 1.00 95.06 151 GLN A C 1
ATOM 1251 O O . GLN A 1 151 ? -12.010 11.541 6.547 1.00 95.06 151 GLN A O 1
ATOM 1256 N N . GLU A 1 152 ? -10.868 9.668 6.978 1.00 95.19 152 GLU A N 1
ATOM 1257 C CA . GLU A 1 152 ? -9.691 10.064 6.205 1.00 95.19 152 GLU A CA 1
ATOM 1258 C C . GLU A 1 152 ? -10.033 10.116 4.714 1.00 95.19 152 GLU A C 1
ATOM 1260 O O . GLU A 1 152 ? -10.733 9.242 4.206 1.00 95.19 152 GLU A O 1
ATOM 1265 N N . ALA A 1 153 ? -9.460 11.074 3.979 1.00 94.88 153 ALA A N 1
ATOM 1266 C CA . ALA A 1 153 ? -9.735 11.260 2.550 1.00 94.88 153 ALA A CA 1
ATOM 1267 C C . ALA A 1 153 ? -9.511 9.984 1.719 1.00 94.88 153 ALA A C 1
ATOM 1269 O O . ALA A 1 153 ? -10.213 9.740 0.739 1.00 94.88 153 ALA A O 1
ATOM 1270 N N . LEU A 1 154 ? -8.544 9.150 2.117 1.00 94.69 154 LEU A N 1
ATOM 1271 C CA . LEU A 1 154 ? -8.301 7.851 1.492 1.00 94.69 154 LEU A CA 1
ATOM 1272 C C . LEU A 1 154 ? -9.489 6.885 1.627 1.00 94.69 154 LEU A C 1
ATOM 1274 O O . LEU A 1 154 ? -9.687 6.055 0.743 1.00 94.69 154 LEU A O 1
ATOM 1278 N N . TRP A 1 155 ? -10.251 6.956 2.716 1.00 94.19 155 TRP A N 1
ATOM 1279 C CA . TRP A 1 155 ? -11.294 5.994 3.078 1.00 94.19 155 TRP A CA 1
ATOM 1280 C C . TRP A 1 155 ? -12.720 6.504 2.861 1.00 94.19 155 TRP A C 1
ATOM 1282 O O . TRP A 1 155 ? -13.643 5.686 2.923 1.00 94.19 155 TRP A O 1
ATOM 1292 N N . LEU A 1 156 ? -12.895 7.791 2.551 1.00 90.75 156 LEU A N 1
ATOM 1293 C CA . LEU A 1 156 ? -14.120 8.329 1.950 1.00 90.75 156 LEU A CA 1
ATOM 1294 C C . LEU A 1 156 ? -14.373 7.684 0.573 1.00 90.75 156 LEU A C 1
ATOM 1296 O O . LEU A 1 156 ? -15.543 7.321 0.335 1.00 90.75 156 LEU A O 1
#